Protein AF-A0A7J8QM15-F1 (afdb_monomer)

Sequence (167 aa):
MNDIPLTVVWFCMLCFYQIAVYGKGFNRAARDAWELFQSTGVEALVAYDCSGAVLLMGTVLGGLITGTCAGVWTWMTWCDRVIMVGSTAMLMGMVLVGLAMVVVESAVTSIYICYAEDPLLIQKWDPQFFNQMSEKLHQRLQHRSALAREILTQNQHDTRMQDIFHL

Foldseek 3Di:
DPCVVVLVVLLVVQLVVCCVPVVDDSVVSSVVSVVVSVVCVVVLVVVVV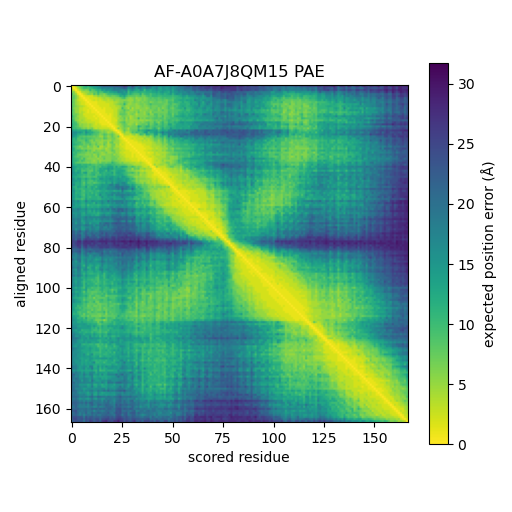VLVVVLVVQLVVLLVVLVVVLVVVDVVPDDPCSVVVNVVSSVVSNVVSVVVSVVVSVVVSVVVSCCVPCVPVVCVVDVVVSVVVVVVVVVVVVVVVVVVVVVVVVVVVVVVVVVVVVD

pLDDT: mean 72.06, std 7.38, range [43.03, 85.62]

Structure (mmCIF, N/CA/C/O backbone):
data_AF-A0A7J8QM15-F1
#
_entry.id   AF-A0A7J8QM15-F1
#
loop_
_atom_site.group_PDB
_atom_site.id
_atom_site.type_symbol
_atom_site.label_atom_id
_atom_site.label_alt_id
_atom_site.label_comp_id
_atom_site.label_asym_id
_atom_site.label_entity_id
_atom_site.label_seq_id
_atom_site.pdbx_PDB_ins_code
_atom_site.Cartn_x
_atom_site.Cartn_y
_atom_site.Cartn_z
_atom_site.occupancy
_atom_site.B_iso_or_equiv
_atom_site.auth_seq_id
_atom_site.auth_comp_id
_atom_site.auth_asym_id
_atom_site.auth_atom_id
_atom_site.pdbx_PDB_model_num
ATOM 1 N N . MET A 1 1 ? -2.733 -18.905 -1.911 1.00 43.03 1 MET A N 1
ATOM 2 C CA . MET A 1 1 ? -2.159 -19.917 -0.983 1.00 43.03 1 MET A CA 1
ATOM 3 C C . MET A 1 1 ? -0.782 -19.501 -0.440 1.00 43.03 1 MET A C 1
ATOM 5 O O . MET A 1 1 ? -0.219 -20.254 0.341 1.00 43.03 1 MET A O 1
ATOM 9 N N . ASN A 1 2 ? -0.278 -18.297 -0.771 1.00 48.19 2 ASN A N 1
ATOM 10 C CA . ASN A 1 2 ? 1.000 -17.750 -0.280 1.00 48.19 2 ASN A CA 1
ATOM 11 C C . ASN A 1 2 ? 0.828 -16.608 0.751 1.00 48.19 2 ASN A C 1
ATOM 13 O O . ASN A 1 2 ? 1.813 -16.004 1.155 1.00 48.19 2 ASN A O 1
ATOM 17 N N . ASP A 1 3 ? -0.394 -16.335 1.219 1.00 54.44 3 ASP A N 1
ATOM 18 C CA . ASP A 1 3 ? -0.719 -15.163 2.063 1.00 54.44 3 ASP A CA 1
ATOM 19 C C . ASP A 1 3 ? -0.653 -15.446 3.578 1.00 54.44 3 ASP A C 1
ATOM 21 O O . ASP A 1 3 ? -0.641 -14.544 4.419 1.00 54.44 3 ASP A O 1
ATOM 25 N N . ILE A 1 4 ? -0.575 -16.730 3.935 1.00 59.72 4 ILE A N 1
ATOM 26 C CA . ILE A 1 4 ? -0.475 -17.230 5.310 1.00 59.72 4 ILE A CA 1
ATOM 27 C C . ILE A 1 4 ? 0.812 -16.746 6.015 1.00 59.72 4 ILE A C 1
ATOM 29 O O . ILE A 1 4 ? 0.696 -16.288 7.152 1.00 59.72 4 ILE A O 1
ATOM 33 N N . PRO A 1 5 ? 2.020 -16.778 5.402 1.00 69.06 5 PRO A N 1
ATOM 34 C CA . PRO A 1 5 ? 3.242 -16.316 6.070 1.00 69.06 5 PRO A CA 1
ATOM 35 C C . PRO A 1 5 ? 3.253 -14.806 6.358 1.00 69.06 5 PRO A C 1
ATOM 37 O O . PRO A 1 5 ? 3.787 -14.385 7.379 1.00 69.06 5 PRO A O 1
ATOM 40 N N . LEU A 1 6 ? 2.653 -13.980 5.499 1.00 64.25 6 LEU A N 1
ATOM 41 C CA . LEU A 1 6 ? 2.646 -12.521 5.679 1.00 64.25 6 LEU A CA 1
ATOM 42 C C . LEU A 1 6 ? 1.717 -12.102 6.820 1.00 64.25 6 LEU A C 1
ATOM 44 O O . LEU A 1 6 ? 2.092 -11.305 7.678 1.00 64.25 6 LEU A O 1
ATOM 48 N N . THR A 1 7 ? 0.542 -12.727 6.872 1.00 67.06 7 THR A N 1
ATOM 49 C CA . THR A 1 7 ? -0.447 -12.558 7.940 1.00 67.06 7 THR A CA 1
ATOM 50 C C . THR A 1 7 ? 0.157 -12.818 9.325 1.00 67.06 7 THR A C 1
ATOM 52 O O . THR A 1 7 ? -0.002 -12.010 10.243 1.00 67.06 7 THR A O 1
ATOM 55 N N . VAL A 1 8 ? 0.892 -13.926 9.484 1.00 71.31 8 VAL A N 1
ATOM 56 C CA . VAL A 1 8 ? 1.485 -14.285 10.784 1.00 71.31 8 VAL A CA 1
ATOM 57 C C . VAL A 1 8 ? 2.626 -13.353 11.189 1.00 71.31 8 VAL A C 1
ATOM 59 O O . VAL A 1 8 ? 2.766 -13.046 12.371 1.00 71.31 8 VAL A O 1
ATOM 62 N N . VAL A 1 9 ? 3.417 -12.866 10.229 1.00 72.38 9 VAL A N 1
ATOM 63 C CA . VAL A 1 9 ? 4.506 -11.912 10.495 1.00 72.38 9 VAL A CA 1
ATOM 64 C C . VAL A 1 9 ? 3.945 -10.579 10.980 1.00 72.38 9 VAL A C 1
ATOM 66 O O . VAL A 1 9 ? 4.423 -10.043 11.980 1.00 72.38 9 VAL A O 1
ATOM 69 N N . TRP A 1 10 ? 2.892 -10.087 10.333 1.00 70.75 10 TRP A N 1
ATOM 70 C CA . TRP A 1 10 ? 2.186 -8.876 10.745 1.00 70.75 10 TRP A CA 1
ATOM 71 C C . TRP A 1 10 ? 1.611 -8.979 12.157 1.00 70.75 10 TRP A C 1
ATOM 73 O O . TRP A 1 10 ? 1.833 -8.098 12.989 1.00 70.75 10 TRP A O 1
ATOM 83 N N . PHE A 1 11 ? 0.922 -10.083 12.452 1.00 72.38 11 PHE A N 1
ATOM 84 C CA . PHE A 1 11 ? 0.387 -10.347 13.785 1.00 72.38 11 PHE A CA 1
ATOM 85 C C . PHE A 1 11 ? 1.492 -10.377 14.855 1.00 72.38 11 PHE A C 1
ATOM 87 O O . PHE A 1 11 ? 1.364 -9.746 15.906 1.00 72.38 11 PHE A O 1
ATOM 94 N N . CYS A 1 12 ? 2.607 -11.060 14.581 1.00 75.12 12 CYS A N 1
ATOM 95 C CA . CYS A 1 12 ? 3.755 -11.089 15.488 1.00 75.12 12 CYS A CA 1
ATOM 96 C C . CYS A 1 12 ? 4.346 -9.695 15.721 1.00 75.12 12 CYS A C 1
ATOM 98 O O . CYS A 1 12 ? 4.669 -9.355 16.860 1.00 75.12 12 CYS A O 1
ATOM 100 N N . MET A 1 13 ? 4.471 -8.884 14.668 1.00 74.12 13 MET A N 1
ATOM 101 C CA . MET A 1 13 ? 5.020 -7.534 14.778 1.00 74.12 13 MET A CA 1
ATOM 102 C C . MET A 1 13 ? 4.125 -6.628 15.638 1.00 74.12 13 MET A C 1
ATOM 104 O O . MET A 1 13 ? 4.629 -5.931 16.519 1.00 74.12 13 MET A O 1
ATOM 108 N N . LEU A 1 14 ? 2.804 -6.705 15.450 1.00 72.19 14 LEU A N 1
ATOM 109 C CA . LEU A 1 14 ? 1.814 -6.000 16.271 1.00 72.19 14 LEU A CA 1
ATOM 110 C C . LEU A 1 14 ? 1.877 -6.412 17.742 1.00 72.19 14 LEU A C 1
ATOM 112 O O . LEU A 1 14 ? 1.882 -5.563 18.632 1.00 72.19 14 LEU A O 1
ATOM 116 N N . CYS A 1 15 ? 1.976 -7.715 18.004 1.00 73.31 15 CYS A N 1
ATOM 117 C CA . CYS A 1 15 ? 2.099 -8.234 19.361 1.00 73.31 15 CYS A CA 1
ATOM 118 C C . CYS A 1 15 ? 3.376 -7.709 20.044 1.00 73.31 15 CYS A C 1
ATOM 120 O O . CYS A 1 15 ? 3.326 -7.242 21.183 1.00 73.31 15 CYS A O 1
ATOM 122 N N . PHE A 1 16 ? 4.512 -7.712 19.338 1.00 74.38 16 PHE A N 1
ATOM 123 C CA . PHE A 1 16 ? 5.784 -7.210 19.866 1.00 74.38 16 PHE A CA 1
ATOM 124 C C . PHE A 1 16 ? 5.746 -5.701 20.147 1.00 74.38 16 PHE A C 1
ATOM 126 O O . PHE A 1 16 ? 6.245 -5.252 21.179 1.00 74.38 16 PHE A O 1
ATOM 133 N N . TYR A 1 17 ? 5.105 -4.928 19.267 1.00 75.38 17 TYR A N 1
ATOM 134 C CA . TYR A 1 17 ? 4.881 -3.497 19.464 1.00 75.38 17 TYR A CA 1
ATOM 135 C C . TYR A 1 17 ? 4.028 -3.215 20.712 1.00 75.38 17 TYR A C 1
ATOM 137 O O . TYR A 1 17 ? 4.441 -2.438 21.573 1.00 75.38 17 TYR A O 1
ATOM 145 N N . GLN A 1 18 ? 2.900 -3.915 20.877 1.00 73.62 18 GLN A N 1
ATOM 146 C CA . GLN A 1 18 ? 2.037 -3.802 22.063 1.00 73.62 18 GLN A CA 1
ATOM 147 C C . GLN A 1 18 ? 2.778 -4.117 23.369 1.00 73.62 18 GLN A C 1
ATOM 149 O O . GLN A 1 18 ? 2.574 -3.447 24.385 1.00 73.62 18 GLN A O 1
ATOM 154 N N . ILE A 1 19 ? 3.662 -5.118 23.353 1.00 75.88 19 ILE A N 1
ATOM 155 C CA . ILE A 1 19 ? 4.496 -5.473 24.509 1.00 75.88 19 ILE A CA 1
ATOM 156 C C . ILE A 1 19 ? 5.499 -4.353 24.814 1.00 75.88 19 ILE A C 1
ATOM 158 O O . ILE A 1 19 ? 5.669 -3.997 25.980 1.00 75.88 19 ILE A O 1
ATOM 162 N N . ALA A 1 20 ? 6.131 -3.778 23.787 1.00 75.38 20 ALA A N 1
ATOM 163 C CA . ALA A 1 20 ? 7.123 -2.716 23.940 1.00 75.38 20 ALA A CA 1
ATOM 164 C C . ALA A 1 20 ? 6.522 -1.394 24.452 1.00 75.38 20 ALA A C 1
ATOM 166 O O . ALA A 1 20 ? 7.148 -0.724 25.271 1.00 75.38 20 ALA A O 1
ATOM 167 N N . VAL A 1 21 ? 5.322 -1.024 23.994 1.00 69.44 21 VAL A N 1
ATOM 168 C CA . VAL A 1 21 ? 4.674 0.250 24.354 1.00 69.44 21 VAL A CA 1
ATOM 169 C C . VAL A 1 21 ? 3.906 0.152 25.671 1.00 69.44 21 VAL A C 1
ATOM 171 O O . VAL A 1 21 ? 4.035 1.028 26.525 1.00 69.44 21 VAL A O 1
ATOM 174 N N . TYR A 1 22 ? 3.118 -0.910 25.865 1.00 71.25 22 TYR A N 1
ATOM 175 C CA . TYR A 1 22 ? 2.208 -1.005 27.012 1.00 71.25 22 TYR A CA 1
ATOM 176 C C . TYR A 1 22 ? 2.733 -1.869 28.160 1.00 71.25 22 TYR A C 1
ATOM 178 O O . TYR A 1 22 ? 2.113 -1.889 29.225 1.00 71.25 22 TYR A O 1
ATOM 186 N N . GLY A 1 23 ? 3.823 -2.624 27.971 1.00 70.81 23 GLY A N 1
ATOM 187 C CA . GLY A 1 23 ? 4.380 -3.505 29.007 1.00 70.81 23 GLY A CA 1
ATOM 188 C C . GLY A 1 23 ? 3.401 -4.576 29.513 1.00 70.81 23 GLY A C 1
ATOM 189 O O . GLY A 1 23 ? 3.578 -5.121 30.603 1.00 70.81 23 GLY A O 1
ATOM 190 N N . LYS A 1 24 ? 2.329 -4.861 28.759 1.00 71.06 24 LYS A N 1
ATOM 191 C CA . LYS A 1 24 ? 1.296 -5.842 29.121 1.00 71.06 24 LYS A CA 1
ATOM 192 C C . LYS A 1 24 ? 1.825 -7.267 28.932 1.00 71.06 24 LYS A C 1
ATOM 194 O O . LYS A 1 24 ? 2.646 -7.537 28.062 1.00 71.06 24 LYS A O 1
ATOM 199 N N . GLY A 1 25 ? 1.299 -8.211 29.716 1.00 73.38 25 GLY A N 1
ATOM 200 C CA . GLY A 1 25 ? 1.610 -9.633 29.542 1.00 73.38 25 GLY A CA 1
ATOM 201 C C . GLY A 1 25 ? 1.221 -10.143 28.146 1.00 73.38 25 GLY A C 1
ATOM 202 O O . GLY A 1 25 ? 0.154 -9.794 27.636 1.00 73.38 25 GLY A O 1
ATOM 203 N N . PHE A 1 26 ? 2.064 -11.008 27.567 1.00 71.00 26 PHE A N 1
ATOM 204 C CA . PHE A 1 26 ? 1.966 -11.529 26.191 1.00 71.00 26 PHE A CA 1
ATOM 205 C C . PHE A 1 26 ? 0.554 -11.978 25.799 1.00 71.00 26 PHE A C 1
ATOM 207 O O . PHE A 1 26 ? 0.074 -11.655 24.722 1.00 71.00 26 PHE A O 1
ATOM 214 N N . ASN A 1 27 ? -0.152 -12.667 26.698 1.00 77.00 27 ASN A N 1
ATOM 215 C CA . ASN A 1 27 ? -1.473 -13.217 26.400 1.00 77.00 27 ASN A CA 1
ATOM 216 C C . ASN A 1 27 ? -2.546 -12.135 26.168 1.00 77.00 27 ASN A C 1
ATOM 218 O O . ASN A 1 27 ? -3.485 -12.338 25.403 1.00 77.00 27 ASN A O 1
ATOM 222 N N . ARG A 1 28 ? -2.415 -10.973 26.822 1.00 75.62 28 ARG A N 1
ATOM 223 C CA . ARG A 1 28 ? -3.367 -9.864 26.673 1.00 75.62 28 ARG A CA 1
ATOM 224 C C . ARG A 1 28 ? -3.028 -9.000 25.460 1.00 75.62 28 ARG A C 1
ATOM 226 O O . ARG A 1 28 ? -3.928 -8.681 24.699 1.00 75.62 28 ARG A O 1
ATOM 233 N N . ALA A 1 29 ? -1.740 -8.742 25.232 1.00 74.69 29 ALA A N 1
ATOM 234 C CA . ALA A 1 29 ? -1.251 -8.090 24.016 1.00 74.69 29 ALA A CA 1
ATOM 235 C C . ALA A 1 29 ? -1.588 -8.899 22.750 1.00 74.69 29 ALA A C 1
ATOM 237 O O . ALA A 1 29 ? -2.039 -8.334 21.763 1.00 74.69 29 ALA A O 1
ATOM 238 N N . ALA A 1 30 ? -1.445 -10.228 22.793 1.00 72.62 30 ALA A N 1
ATOM 239 C CA . ALA A 1 30 ? -1.780 -11.105 21.673 1.00 72.62 30 ALA A CA 1
ATOM 240 C C . ALA A 1 30 ? -3.283 -11.112 21.362 1.00 72.62 30 ALA A C 1
ATOM 242 O O . ALA A 1 30 ? -3.658 -11.168 20.196 1.00 72.62 30 ALA A O 1
ATOM 243 N N . ARG A 1 31 ? -4.147 -11.041 22.385 1.00 79.44 31 ARG A N 1
ATOM 244 C CA . ARG A 1 31 ? -5.602 -10.960 22.195 1.00 79.44 31 ARG A CA 1
ATOM 245 C C . ARG A 1 31 ? -6.018 -9.611 21.605 1.00 79.44 31 ARG A C 1
ATOM 247 O O . ARG A 1 31 ? -6.761 -9.609 20.629 1.00 79.44 31 ARG A O 1
ATOM 254 N N . ASP A 1 32 ? -5.501 -8.510 22.148 1.00 77.56 32 ASP A N 1
ATOM 255 C CA . ASP A 1 32 ? -5.767 -7.158 21.636 1.00 77.56 32 ASP A CA 1
ATOM 256 C C . ASP A 1 32 ? -5.254 -7.033 20.179 1.00 77.56 32 ASP A C 1
ATOM 258 O O . ASP A 1 32 ? -5.978 -6.586 19.290 1.00 77.56 32 ASP A O 1
ATOM 262 N N . ALA A 1 33 ? -4.047 -7.540 19.892 1.00 73.25 33 ALA A N 1
ATOM 263 C CA . ALA A 1 33 ? -3.483 -7.583 18.540 1.00 73.25 33 ALA A CA 1
ATOM 264 C C . ALA A 1 33 ? -4.264 -8.504 17.587 1.00 73.25 33 ALA A C 1
ATOM 266 O O . ALA A 1 33 ? -4.299 -8.248 16.387 1.00 73.25 33 ALA A O 1
ATOM 267 N N . TRP A 1 34 ? -4.893 -9.571 18.091 1.00 75.94 34 TRP A N 1
ATOM 268 C CA . TRP A 1 34 ? -5.684 -10.496 17.274 1.00 75.94 34 TRP A CA 1
ATOM 269 C C . TRP A 1 34 ? -7.016 -9.880 16.845 1.00 75.94 34 TRP A C 1
ATOM 271 O O . TRP A 1 34 ? -7.396 -9.999 15.681 1.00 75.94 34 TRP A O 1
ATOM 281 N N . GLU A 1 35 ? -7.706 -9.184 17.752 1.00 78.69 35 GLU A N 1
ATOM 282 C CA . GLU A 1 35 ? -8.916 -8.423 17.408 1.00 78.69 35 GLU A CA 1
ATOM 283 C C . GLU A 1 35 ? -8.604 -7.321 16.389 1.00 78.69 35 GLU A C 1
ATOM 285 O O . GLU A 1 35 ? -9.328 -7.171 15.401 1.00 78.69 35 GLU A O 1
ATOM 290 N N . LEU A 1 36 ? -7.482 -6.618 16.569 1.00 72.56 36 LEU A N 1
ATOM 291 C CA . LEU A 1 36 ? -7.009 -5.600 15.630 1.00 72.56 36 LEU A CA 1
ATOM 292 C C . LEU A 1 36 ? -6.603 -6.194 14.273 1.00 72.56 36 LEU A C 1
ATOM 294 O O . LEU A 1 36 ? -6.853 -5.612 13.216 1.00 72.56 36 LEU A O 1
ATOM 298 N N . PHE A 1 37 ? -5.998 -7.382 14.289 1.00 72.88 37 PHE A N 1
ATOM 299 C CA . PHE A 1 37 ? -5.654 -8.112 13.079 1.00 72.88 37 PHE A CA 1
ATOM 300 C C . PHE A 1 37 ? -6.906 -8.576 12.327 1.00 72.88 37 PHE A C 1
ATOM 302 O O . PHE A 1 37 ? -6.938 -8.485 11.105 1.00 72.88 37 PHE A O 1
ATOM 309 N N . GLN A 1 38 ? -7.964 -9.030 13.007 1.00 72.88 38 GLN A N 1
ATOM 310 C CA . GLN A 1 38 ? -9.201 -9.415 12.317 1.00 72.88 38 GLN A CA 1
ATOM 311 C C . GLN A 1 38 ? -9.898 -8.230 11.646 1.00 72.88 38 GLN A C 1
ATOM 313 O O . GLN A 1 38 ? -10.453 -8.398 10.558 1.00 72.88 38 GLN A O 1
ATOM 318 N N . SER A 1 39 ? -9.873 -7.047 12.263 1.00 66.31 39 SER A N 1
ATOM 319 C CA . SER A 1 39 ? -10.461 -5.846 11.665 1.00 66.31 39 SER A CA 1
ATOM 320 C C . SER A 1 39 ? -9.616 -5.301 10.507 1.00 66.31 39 SER A C 1
ATOM 322 O O . SER A 1 39 ? -10.172 -4.917 9.481 1.00 66.31 39 SER A O 1
ATOM 324 N N . THR A 1 40 ? -8.286 -5.346 10.628 1.00 67.12 40 THR A N 1
ATOM 325 C CA . THR A 1 40 ? -7.345 -4.754 9.655 1.00 67.12 40 THR A CA 1
ATOM 326 C C . THR A 1 40 ? -6.925 -5.724 8.547 1.00 67.12 40 THR A C 1
ATOM 328 O O . THR A 1 40 ? -6.649 -5.316 7.422 1.00 67.12 40 THR A O 1
ATOM 331 N N . GLY A 1 41 ? -6.892 -7.028 8.821 1.00 66.00 41 GLY A N 1
ATOM 332 C CA . GLY A 1 41 ? -6.318 -8.049 7.941 1.00 66.00 41 GLY A CA 1
ATOM 333 C C . GLY A 1 41 ? -7.021 -8.162 6.590 1.00 66.00 41 GLY A C 1
ATOM 334 O O . GLY A 1 41 ? -6.372 -8.413 5.580 1.00 66.00 41 GLY A O 1
ATOM 335 N N . VAL A 1 42 ? -8.331 -7.901 6.539 1.00 63.81 42 VAL A N 1
ATOM 336 C CA . VAL A 1 42 ? -9.085 -7.862 5.273 1.00 63.81 42 VAL A CA 1
ATOM 337 C C . VAL A 1 42 ? -8.701 -6.639 4.435 1.00 63.81 42 VAL A C 1
ATOM 339 O O . VAL A 1 42 ? -8.606 -6.741 3.215 1.00 63.81 42 VAL A O 1
ATOM 342 N N . GLU A 1 43 ? -8.452 -5.492 5.065 1.00 63.28 43 GLU A N 1
ATOM 343 C CA . GLU A 1 43 ? -8.008 -4.286 4.360 1.00 63.28 43 GLU A CA 1
ATOM 344 C C . GLU A 1 43 ? -6.551 -4.395 3.911 1.00 63.28 43 GLU A C 1
ATOM 346 O O . GLU A 1 43 ? -6.243 -4.009 2.786 1.00 63.28 43 GLU A O 1
ATOM 351 N N . ALA A 1 44 ? -5.682 -4.999 4.726 1.00 65.88 44 ALA A N 1
ATOM 352 C CA . ALA A 1 44 ? -4.302 -5.303 4.354 1.00 65.88 44 ALA A CA 1
ATOM 353 C C . ALA A 1 44 ? -4.233 -6.269 3.158 1.00 65.88 44 ALA A C 1
ATOM 355 O O . ALA A 1 44 ? -3.456 -6.047 2.233 1.00 65.88 44 ALA A O 1
ATOM 356 N N . LEU A 1 45 ? -5.094 -7.292 3.122 1.00 65.69 45 LEU A N 1
ATOM 357 C CA . LEU A 1 45 ? -5.173 -8.233 2.001 1.00 65.69 45 LEU A CA 1
ATOM 358 C C . LEU A 1 45 ? -5.608 -7.537 0.699 1.00 65.69 45 LEU A C 1
ATOM 360 O O . LEU A 1 45 ? -5.025 -7.768 -0.358 1.00 65.69 45 LEU A O 1
ATOM 364 N N . VAL A 1 46 ? -6.602 -6.646 0.778 1.00 66.56 46 VAL A N 1
ATOM 365 C CA . VAL A 1 46 ? -7.047 -5.837 -0.370 1.00 66.56 46 VAL A CA 1
ATOM 366 C C . VAL A 1 46 ? -5.960 -4.856 -0.807 1.00 66.56 46 VAL A C 1
ATOM 368 O O . VAL A 1 46 ? -5.747 -4.668 -2.004 1.00 66.56 46 VAL A O 1
ATOM 371 N N . ALA A 1 47 ? -5.249 -4.240 0.139 1.00 69.25 47 ALA A N 1
ATOM 372 C CA . ALA A 1 47 ? -4.127 -3.360 -0.162 1.00 69.25 47 ALA A CA 1
ATOM 373 C C . ALA A 1 47 ? -2.980 -4.118 -0.844 1.00 69.25 47 ALA A C 1
ATOM 375 O O . ALA A 1 47 ? -2.355 -3.565 -1.747 1.00 69.25 47 ALA A O 1
ATOM 376 N N . TYR A 1 48 ? -2.738 -5.376 -0.471 1.00 67.50 48 TYR A N 1
ATOM 377 C CA . TYR A 1 48 ? -1.733 -6.231 -1.098 1.00 67.50 48 TYR A CA 1
ATOM 378 C C . TYR A 1 48 ? -2.104 -6.592 -2.547 1.00 67.50 48 TYR A C 1
ATOM 380 O O . TYR A 1 48 ? -1.283 -6.421 -3.450 1.00 67.50 48 TYR A O 1
ATOM 388 N N . ASP A 1 49 ? -3.358 -6.985 -2.797 1.00 75.12 49 ASP A N 1
ATOM 389 C CA . ASP A 1 49 ? -3.864 -7.272 -4.151 1.00 75.12 49 ASP A CA 1
ATOM 390 C C . ASP A 1 49 ? -3.808 -6.024 -5.058 1.00 75.12 49 ASP A C 1
ATOM 392 O O . ASP A 1 49 ? -3.276 -6.056 -6.174 1.00 75.12 49 ASP A O 1
ATOM 396 N N . CYS A 1 50 ? -4.231 -4.869 -4.529 1.00 69.94 50 CYS A N 1
ATOM 397 C CA . CYS A 1 50 ? -4.091 -3.578 -5.208 1.00 69.94 50 CYS A CA 1
ATOM 398 C C . CYS A 1 50 ? -2.625 -3.193 -5.439 1.00 69.94 50 CYS A C 1
ATOM 400 O O . CYS A 1 50 ? -2.301 -2.661 -6.499 1.00 69.94 50 CYS A O 1
ATOM 402 N N . SER A 1 51 ? -1.735 -3.450 -4.478 1.00 73.50 51 SER A N 1
ATOM 403 C CA . SER A 1 51 ? -0.308 -3.148 -4.612 1.00 73.50 51 SER A CA 1
ATOM 404 C C . SER A 1 51 ? 0.315 -3.968 -5.733 1.00 73.50 51 SER A C 1
ATOM 406 O O . SER A 1 51 ? 1.048 -3.408 -6.543 1.00 73.50 51 SER A O 1
ATOM 408 N N . GLY A 1 52 ? -0.041 -5.249 -5.865 1.00 69.38 52 GLY A N 1
ATOM 409 C CA . GLY A 1 52 ? 0.366 -6.075 -7.003 1.00 69.38 52 G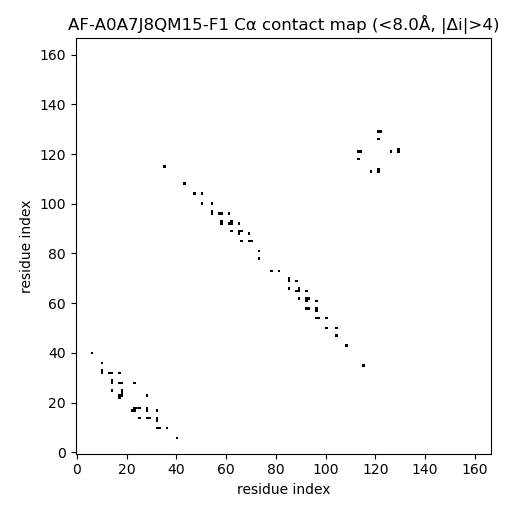LY A CA 1
ATOM 410 C C . GLY A 1 52 ? -0.075 -5.481 -8.346 1.00 69.38 52 GLY A C 1
ATOM 411 O O . GLY A 1 52 ? 0.739 -5.345 -9.261 1.00 69.38 52 GLY A O 1
ATOM 412 N N . ALA A 1 53 ? -1.333 -5.044 -8.456 1.00 76.88 53 ALA A N 1
ATOM 413 C CA . ALA A 1 53 ? -1.854 -4.416 -9.673 1.00 76.88 53 ALA A CA 1
ATOM 414 C C . ALA A 1 53 ? -1.195 -3.055 -9.983 1.00 76.88 53 ALA A C 1
ATOM 416 O O . ALA A 1 53 ? -0.855 -2.779 -11.137 1.00 76.88 53 ALA A O 1
ATOM 417 N N . VAL A 1 54 ? -0.973 -2.216 -8.966 1.00 76.31 54 VAL A N 1
ATOM 418 C CA . VAL A 1 54 ? -0.270 -0.927 -9.096 1.00 76.31 54 VAL A CA 1
ATOM 419 C C . VAL A 1 54 ? 1.183 -1.142 -9.499 1.00 76.31 54 VAL A C 1
ATOM 421 O O . VAL A 1 54 ? 1.689 -0.404 -10.341 1.00 76.31 54 VAL A O 1
ATOM 424 N N . LEU A 1 55 ? 1.840 -2.169 -8.962 1.00 72.25 55 LEU A N 1
ATOM 425 C CA . LEU A 1 55 ? 3.209 -2.526 -9.315 1.00 72.25 55 LEU A CA 1
ATOM 426 C C . LEU A 1 55 ? 3.277 -2.975 -10.772 1.00 72.25 55 LEU A C 1
ATOM 428 O O . LEU A 1 55 ? 4.104 -2.460 -11.511 1.00 72.25 55 LEU A O 1
ATOM 432 N N . LEU A 1 56 ? 2.352 -3.823 -11.232 1.00 73.50 56 LEU A N 1
ATOM 433 C CA . LEU A 1 56 ? 2.270 -4.199 -12.646 1.00 73.50 56 LEU A CA 1
ATOM 434 C C . LEU A 1 56 ? 2.048 -2.980 -13.550 1.00 73.50 56 LEU A C 1
ATOM 436 O O . LEU A 1 56 ? 2.767 -2.818 -14.535 1.00 73.50 56 LEU A O 1
ATOM 440 N N . MET A 1 57 ? 1.119 -2.087 -13.203 1.00 78.50 57 MET A N 1
ATOM 441 C CA . MET A 1 57 ? 0.875 -0.863 -13.977 1.00 78.50 57 MET A CA 1
ATOM 442 C C . MET A 1 57 ? 2.085 0.084 -13.962 1.00 78.50 57 MET A C 1
ATOM 444 O O . MET A 1 57 ? 2.456 0.624 -15.003 1.00 78.50 57 MET A O 1
ATOM 448 N N . GLY A 1 58 ? 2.743 0.248 -12.813 1.00 77.12 58 GLY A N 1
ATOM 449 C CA . GLY A 1 58 ? 3.935 1.078 -12.643 1.00 77.12 58 GLY A CA 1
ATOM 450 C C . GLY A 1 58 ? 5.163 0.508 -13.349 1.00 77.12 58 GLY A C 1
ATOM 451 O O . GLY A 1 58 ? 5.917 1.255 -13.966 1.00 77.12 58 GLY A O 1
ATOM 452 N N . THR A 1 59 ? 5.346 -0.811 -13.337 1.00 74.62 59 THR A N 1
ATOM 453 C CA . THR A 1 59 ? 6.414 -1.496 -14.071 1.00 74.62 59 THR A CA 1
ATOM 454 C C . THR A 1 59 ? 6.164 -1.456 -15.574 1.00 74.62 59 THR A C 1
ATOM 456 O O . THR A 1 59 ? 7.110 -1.241 -16.326 1.00 74.62 59 THR A O 1
ATOM 459 N N . VAL A 1 60 ? 4.917 -1.600 -16.034 1.00 78.25 60 VAL A N 1
ATOM 460 C CA . VAL A 1 60 ? 4.574 -1.480 -17.460 1.00 78.25 60 VAL A CA 1
ATOM 461 C C . VAL A 1 60 ? 4.776 -0.047 -17.946 1.00 78.25 60 VAL A C 1
ATOM 463 O O . VAL A 1 60 ? 5.443 0.151 -18.956 1.00 78.25 60 VAL A O 1
ATOM 466 N N . LEU A 1 61 ? 4.272 0.959 -17.227 1.00 76.94 61 LEU A N 1
ATOM 467 C CA . LEU A 1 61 ? 4.451 2.366 -17.604 1.00 76.94 61 LEU A CA 1
ATOM 468 C C . LEU A 1 61 ? 5.910 2.811 -17.475 1.00 76.94 61 LEU A C 1
ATOM 470 O O . LEU A 1 61 ? 6.442 3.419 -18.399 1.00 76.94 61 LEU A O 1
ATOM 474 N N . GLY A 1 62 ? 6.581 2.468 -16.375 1.00 76.31 62 GLY A N 1
ATOM 475 C CA . GLY A 1 62 ? 8.003 2.744 -16.174 1.00 76.31 62 GLY A CA 1
ATOM 476 C C . GLY A 1 62 ? 8.862 2.056 -17.232 1.00 76.31 62 GLY A C 1
ATOM 477 O O . GLY A 1 62 ? 9.694 2.697 -17.863 1.00 76.31 62 GLY A O 1
ATOM 478 N N . GLY A 1 63 ? 8.593 0.781 -17.516 1.00 68.94 63 GLY A N 1
ATOM 479 C CA . GLY A 1 63 ? 9.247 0.025 -18.580 1.00 68.94 63 GLY A CA 1
ATOM 480 C C . GLY A 1 63 ? 8.982 0.599 -19.972 1.00 68.94 63 GLY A C 1
ATOM 481 O O . GLY A 1 63 ? 9.910 0.680 -20.772 1.00 68.94 63 GLY A O 1
ATOM 482 N N . LEU A 1 64 ? 7.762 1.063 -20.259 1.00 73.62 64 LEU A N 1
ATOM 483 C CA . LEU A 1 64 ? 7.424 1.721 -21.524 1.00 73.62 64 LEU A CA 1
ATOM 484 C C . LEU A 1 64 ? 8.129 3.069 -21.668 1.00 73.62 64 LEU A C 1
ATOM 486 O O . LEU A 1 64 ? 8.681 3.328 -22.732 1.00 73.62 64 LEU A O 1
ATOM 490 N N . ILE A 1 65 ? 8.154 3.907 -20.628 1.00 78.50 65 ILE A N 1
ATOM 491 C CA . ILE A 1 65 ? 8.793 5.233 -20.656 1.00 78.50 65 ILE A CA 1
ATOM 492 C C . ILE A 1 65 ? 10.315 5.088 -20.751 1.00 78.50 65 ILE A C 1
ATOM 494 O O . ILE A 1 65 ? 10.949 5.691 -21.616 1.00 78.50 65 ILE A O 1
ATOM 498 N N . THR A 1 66 ? 10.921 4.252 -19.907 1.00 71.81 66 THR A N 1
ATOM 499 C CA . THR A 1 66 ? 12.366 3.998 -19.958 1.00 71.81 66 THR A CA 1
ATOM 500 C C . THR A 1 66 ? 12.749 3.268 -21.247 1.00 71.81 66 THR A C 1
ATOM 502 O O . THR A 1 66 ? 13.771 3.596 -21.845 1.00 71.81 66 THR A O 1
ATOM 505 N N . GLY A 1 67 ? 11.915 2.343 -21.728 1.00 65.44 67 GLY A N 1
ATOM 506 C CA . GLY A 1 67 ? 12.109 1.618 -22.984 1.00 65.44 67 GLY A CA 1
ATOM 507 C C . GLY A 1 67 ? 11.976 2.500 -24.227 1.00 65.44 67 GLY A C 1
ATOM 508 O O . GLY A 1 67 ? 12.786 2.373 -25.141 1.00 65.44 67 GLY A O 1
ATOM 509 N N . THR A 1 68 ? 11.024 3.440 -24.258 1.00 72.94 68 THR A N 1
ATOM 510 C CA . THR A 1 68 ? 10.893 4.414 -25.359 1.00 72.94 68 THR A CA 1
ATOM 511 C C . THR A 1 68 ? 12.016 5.442 -25.333 1.00 72.94 68 THR A C 1
ATOM 513 O O . THR A 1 68 ? 12.614 5.686 -26.378 1.00 72.94 68 THR A O 1
ATOM 516 N N . CYS A 1 69 ? 12.390 5.978 -24.166 1.00 67.44 69 CYS A N 1
ATOM 517 C CA . CYS A 1 69 ? 13.549 6.869 -24.050 1.00 67.44 69 CYS A CA 1
ATOM 518 C C . CYS A 1 69 ? 14.855 6.171 -24.457 1.00 67.44 69 CYS A C 1
ATOM 520 O O . CYS A 1 69 ? 15.623 6.729 -25.238 1.00 67.44 69 CYS A O 1
ATOM 522 N N . ALA A 1 70 ? 15.096 4.939 -23.995 1.00 65.31 70 ALA A N 1
ATOM 523 C CA . ALA A 1 70 ? 16.268 4.162 -24.389 1.00 65.31 70 ALA A CA 1
ATOM 524 C C . ALA A 1 70 ? 16.229 3.794 -25.876 1.00 65.31 70 ALA A C 1
ATOM 526 O O . ALA A 1 70 ? 17.251 3.918 -26.540 1.00 65.31 70 ALA A O 1
ATOM 527 N N . GLY A 1 71 ? 15.074 3.404 -26.422 1.00 62.41 71 GLY A N 1
ATOM 528 C CA . GLY A 1 71 ? 14.879 3.098 -27.844 1.00 62.41 71 GLY A CA 1
ATOM 529 C C . GLY A 1 71 ? 15.151 4.292 -28.763 1.00 62.41 71 GLY A C 1
ATOM 530 O O . GLY A 1 71 ? 15.874 4.168 -29.748 1.00 62.41 71 GLY A O 1
ATOM 531 N N . VAL A 1 72 ? 14.643 5.475 -28.408 1.00 68.62 72 VAL A N 1
ATOM 532 C CA . VAL A 1 72 ? 14.886 6.719 -29.159 1.00 68.62 72 VAL A CA 1
ATOM 533 C C . VAL A 1 72 ? 16.351 7.152 -29.049 1.00 68.62 72 VAL A C 1
ATOM 535 O O . VAL A 1 72 ? 16.963 7.519 -30.051 1.00 68.62 72 VAL A O 1
ATOM 538 N N . TRP A 1 73 ? 16.949 7.057 -27.858 1.00 58.62 73 TRP A N 1
ATOM 539 C CA . TRP A 1 73 ? 18.356 7.414 -27.645 1.00 58.62 73 TRP A CA 1
ATOM 540 C C . TRP A 1 73 ? 19.315 6.473 -28.385 1.00 58.62 73 TRP A C 1
ATOM 542 O O . TRP A 1 73 ? 20.321 6.900 -28.952 1.00 58.62 73 TRP A O 1
ATOM 552 N N . THR A 1 74 ? 18.992 5.181 -28.411 1.00 55.12 74 THR A N 1
ATOM 553 C CA . THR A 1 74 ? 19.801 4.145 -29.061 1.00 55.12 74 THR A CA 1
ATOM 554 C C . THR A 1 74 ? 19.701 4.160 -30.580 1.00 55.12 74 THR A C 1
ATOM 556 O O . THR A 1 74 ? 20.718 3.944 -31.241 1.00 55.12 74 THR A O 1
ATOM 559 N N . TRP A 1 75 ? 18.538 4.505 -31.141 1.00 59.12 75 TRP A N 1
ATOM 560 C CA . TRP A 1 75 ? 18.387 4.751 -32.580 1.00 59.12 75 TRP A CA 1
ATOM 561 C C . TRP A 1 75 ? 19.371 5.825 -33.084 1.00 59.12 75 TRP A C 1
ATOM 563 O O . TRP A 1 75 ? 19.863 5.749 -34.207 1.00 59.12 75 TRP A O 1
ATOM 573 N N . MET A 1 76 ? 19.715 6.796 -32.233 1.00 56.56 76 MET A N 1
ATOM 574 C CA . MET A 1 76 ? 20.614 7.910 -32.554 1.00 56.56 76 MET A CA 1
ATOM 575 C C . MET A 1 76 ? 22.119 7.572 -32.405 1.00 56.56 76 MET A C 1
ATOM 577 O O . MET A 1 76 ? 22.952 8.340 -32.876 1.00 56.56 76 MET A O 1
ATOM 581 N N . THR A 1 77 ? 22.493 6.474 -31.723 1.00 60.31 77 THR A N 1
ATOM 582 C CA . THR A 1 77 ? 23.830 6.307 -31.088 1.00 60.31 77 THR A CA 1
ATOM 583 C C . THR A 1 77 ? 24.576 4.986 -31.393 1.00 60.31 77 THR A C 1
ATOM 585 O O . THR A 1 77 ? 25.549 4.695 -30.720 1.00 60.31 77 THR A O 1
ATOM 588 N N . TRP A 1 78 ? 24.268 4.236 -32.459 1.00 54.31 78 TRP A N 1
ATOM 589 C CA . TRP A 1 78 ? 25.041 3.058 -32.952 1.00 54.31 78 TRP A CA 1
ATOM 590 C C . TRP A 1 78 ? 24.585 1.664 -32.446 1.00 54.31 78 TRP A C 1
ATOM 592 O O . TRP A 1 78 ? 24.503 1.382 -31.252 1.00 54.31 78 TRP A O 1
ATOM 602 N N . CYS A 1 79 ? 24.343 0.756 -33.406 1.00 54.31 79 CYS A N 1
ATOM 603 C CA . CYS A 1 79 ? 23.662 -0.548 -33.280 1.00 54.31 79 CYS A CA 1
ATOM 604 C C . CYS A 1 79 ? 24.366 -1.657 -32.467 1.00 54.31 79 CYS A C 1
ATOM 606 O O . CYS A 1 79 ? 23.788 -2.727 -32.317 1.00 54.31 79 CYS A O 1
ATOM 608 N N . ASP A 1 80 ? 25.576 -1.461 -31.939 1.00 55.62 80 ASP A N 1
ATOM 609 C CA . ASP A 1 80 ? 26.370 -2.583 -31.397 1.00 55.62 80 ASP A CA 1
ATOM 610 C C . ASP A 1 80 ? 26.279 -2.739 -29.861 1.00 55.62 80 ASP A C 1
ATOM 612 O O . ASP A 1 80 ? 26.462 -3.824 -29.318 1.00 55.62 80 ASP A O 1
ATOM 616 N N . ARG A 1 81 ? 25.911 -1.677 -29.123 1.00 55.38 81 ARG A N 1
ATOM 617 C CA . ARG A 1 81 ? 25.892 -1.674 -27.636 1.00 55.38 81 ARG A CA 1
ATOM 618 C C . ARG A 1 81 ? 24.495 -1.548 -27.013 1.00 55.38 81 ARG A C 1
ATOM 620 O O . ARG A 1 81 ? 24.343 -1.348 -25.807 1.00 55.38 81 ARG A O 1
ATOM 627 N N . VAL A 1 82 ? 23.474 -1.699 -27.850 1.00 58.34 82 VAL A N 1
ATOM 628 C CA . VAL A 1 82 ? 22.049 -1.474 -27.552 1.00 58.34 82 VAL A CA 1
ATOM 629 C C . VAL A 1 82 ? 21.513 -2.417 -26.485 1.00 58.34 82 VAL A C 1
ATOM 631 O O . VAL A 1 82 ? 20.806 -2.003 -25.570 1.00 58.34 82 VAL A O 1
ATOM 634 N N . ILE A 1 83 ? 21.899 -3.689 -26.574 1.00 62.47 83 ILE A N 1
ATOM 635 C CA . ILE A 1 83 ? 21.387 -4.748 -25.702 1.00 62.47 83 ILE A CA 1
ATOM 636 C C . ILE A 1 83 ? 21.910 -4.564 -24.267 1.00 62.47 83 ILE A C 1
ATOM 638 O O . ILE A 1 83 ? 21.176 -4.774 -23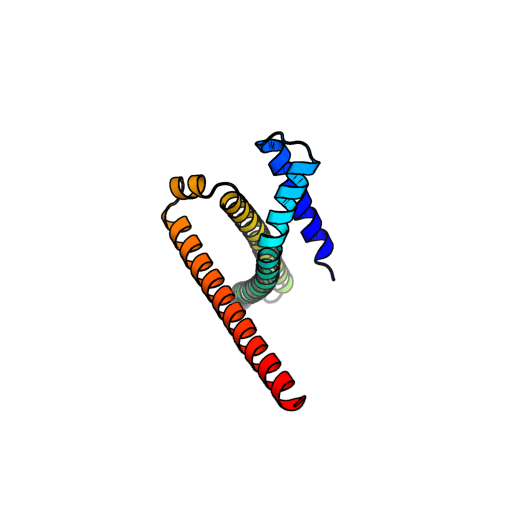.303 1.00 62.47 83 ILE A O 1
ATOM 642 N N . MET A 1 84 ? 23.153 -4.099 -24.104 1.00 63.94 84 MET A N 1
ATOM 643 C CA . MET A 1 84 ? 23.786 -3.928 -22.790 1.00 63.94 84 MET A CA 1
ATOM 644 C C . MET A 1 84 ? 23.283 -2.679 -22.044 1.00 63.94 84 MET A C 1
ATOM 646 O O . MET A 1 84 ? 23.055 -2.720 -20.836 1.00 63.94 84 MET A O 1
ATOM 650 N N . VAL A 1 85 ? 23.056 -1.570 -22.756 1.00 65.31 85 VAL A N 1
ATOM 651 C CA . VAL A 1 85 ? 22.517 -0.335 -22.151 1.00 65.31 85 VAL A CA 1
ATOM 652 C C . VAL A 1 85 ? 21.004 -0.443 -21.923 1.00 65.31 85 VAL A C 1
ATOM 654 O O . VAL A 1 85 ? 20.505 -0.012 -20.886 1.00 65.31 85 VAL A O 1
ATOM 657 N N . GLY A 1 86 ? 20.271 -1.082 -22.840 1.00 68.00 86 GLY A N 1
ATOM 658 C CA . GLY A 1 86 ? 18.835 -1.320 -22.681 1.00 68.00 86 GLY A CA 1
ATOM 659 C C . GLY A 1 86 ? 18.520 -2.260 -21.516 1.00 68.00 86 GLY A C 1
ATOM 660 O O . GLY A 1 86 ? 17.661 -1.947 -20.693 1.00 68.00 86 GLY A O 1
ATOM 661 N N . SER A 1 87 ? 19.255 -3.371 -21.387 1.00 67.38 87 SER A N 1
ATOM 662 C CA . SER A 1 87 ? 19.066 -4.309 -20.270 1.00 67.38 87 SER A CA 1
ATOM 663 C C . SER A 1 87 ? 19.375 -3.679 -18.911 1.00 67.38 87 SER A C 1
ATOM 665 O O . SER A 1 87 ? 18.587 -3.848 -17.987 1.00 67.38 87 SER A O 1
ATOM 667 N N . THR A 1 88 ? 20.456 -2.904 -18.777 1.00 70.50 88 THR A N 1
ATOM 668 C CA . THR A 1 88 ? 20.809 -2.243 -17.504 1.00 70.50 88 THR A CA 1
ATOM 669 C C . THR A 1 88 ? 19.800 -1.168 -17.094 1.00 70.50 88 THR A C 1
ATOM 671 O O . THR A 1 88 ? 19.437 -1.097 -15.919 1.00 70.50 88 THR A O 1
ATOM 674 N N . ALA A 1 89 ? 19.278 -0.388 -18.045 1.00 68.88 89 ALA A N 1
ATOM 675 C CA . ALA A 1 89 ? 18.224 0.594 -17.782 1.00 68.88 89 ALA A CA 1
ATOM 676 C C . ALA A 1 89 ? 16.890 -0.068 -17.389 1.00 68.88 89 ALA A C 1
ATOM 678 O O . ALA A 1 89 ? 16.231 0.377 -16.449 1.00 68.88 89 ALA A O 1
ATOM 679 N N . MET A 1 90 ? 16.516 -1.163 -18.057 1.00 68.12 90 MET A N 1
ATOM 680 C CA . MET A 1 90 ? 15.303 -1.922 -17.736 1.00 68.12 90 MET A CA 1
ATOM 681 C C . MET A 1 90 ? 15.408 -2.605 -16.363 1.00 68.12 90 MET A C 1
ATOM 683 O O . MET A 1 90 ? 14.445 -2.600 -15.593 1.00 68.12 90 MET A O 1
ATOM 687 N N . LEU A 1 91 ? 16.590 -3.132 -16.022 1.00 70.94 91 LEU A N 1
ATOM 688 C CA . LEU A 1 91 ? 16.860 -3.742 -14.719 1.00 70.94 91 LEU A CA 1
ATOM 689 C C . LEU A 1 91 ? 16.798 -2.700 -13.592 1.00 70.94 91 LEU A C 1
ATOM 691 O O . LEU A 1 91 ? 16.152 -2.941 -12.576 1.00 70.94 91 LEU A O 1
ATOM 695 N N . MET A 1 92 ? 17.396 -1.519 -13.791 1.00 74.25 92 MET A N 1
ATOM 696 C CA . MET A 1 92 ? 17.317 -0.421 -12.819 1.00 74.25 92 MET A CA 1
ATOM 697 C C . MET A 1 92 ? 15.892 0.108 -12.643 1.00 74.25 92 MET A C 1
ATOM 699 O O . MET A 1 92 ? 15.476 0.363 -11.514 1.00 74.25 92 MET A O 1
ATOM 703 N N . GLY A 1 93 ? 15.118 0.211 -13.728 1.00 70.56 93 GLY A N 1
ATOM 704 C CA . GLY A 1 93 ? 13.704 0.586 -13.665 1.00 70.56 93 GLY A CA 1
ATOM 705 C C . GLY A 1 93 ? 12.867 -0.408 -12.855 1.00 70.56 93 GLY A C 1
ATOM 706 O O . GLY A 1 93 ? 12.108 0.003 -11.978 1.00 70.56 93 GLY A O 1
ATOM 707 N N . MET A 1 94 ? 13.048 -1.716 -13.077 1.00 68.81 94 MET A N 1
ATOM 708 C CA . MET A 1 94 ? 12.354 -2.749 -12.296 1.00 68.81 94 MET A CA 1
ATOM 709 C C . MET A 1 94 ? 12.723 -2.705 -10.809 1.00 68.81 94 MET A C 1
ATOM 711 O O . MET A 1 94 ? 11.836 -2.785 -9.959 1.00 68.81 94 MET A O 1
ATOM 715 N N . VAL A 1 95 ? 14.008 -2.535 -10.484 1.00 76.94 95 VAL A N 1
ATOM 716 C CA . VAL A 1 95 ? 14.470 -2.469 -9.089 1.00 76.94 95 VAL A CA 1
ATOM 717 C C . VAL A 1 95 ? 13.913 -1.235 -8.375 1.00 76.94 95 VAL A C 1
ATOM 719 O O . VAL A 1 95 ? 13.424 -1.357 -7.254 1.00 76.94 95 VAL A O 1
ATOM 722 N N . LEU A 1 96 ? 13.927 -0.062 -9.015 1.00 77.12 96 LEU A N 1
ATOM 723 C CA . LEU A 1 96 ? 13.406 1.172 -8.416 1.00 77.12 96 LEU A CA 1
ATOM 724 C C . LEU A 1 96 ? 11.903 1.091 -8.125 1.00 77.12 96 LEU A C 1
ATOM 726 O O . LEU A 1 96 ? 11.473 1.477 -7.038 1.00 77.12 96 LEU A O 1
ATOM 730 N N . VAL A 1 97 ? 11.112 0.556 -9.061 1.00 74.69 97 VAL A N 1
ATOM 731 C CA . VAL A 1 97 ? 9.662 0.385 -8.867 1.00 74.69 97 VAL A CA 1
ATOM 732 C C . VAL A 1 97 ? 9.377 -0.635 -7.762 1.00 74.69 97 VAL A C 1
ATOM 734 O O . VAL A 1 97 ? 8.524 -0.388 -6.910 1.00 74.69 97 VAL A O 1
ATOM 737 N N . GLY A 1 98 ? 10.125 -1.742 -7.726 1.00 71.25 98 GLY A N 1
ATOM 738 C CA . GLY A 1 98 ? 10.003 -2.742 -6.666 1.00 71.25 98 GLY A CA 1
ATOM 739 C C . GLY A 1 98 ? 10.300 -2.168 -5.278 1.00 71.25 98 GLY A C 1
ATOM 740 O O . GLY A 1 98 ? 9.511 -2.351 -4.353 1.00 71.25 98 GLY A O 1
ATOM 741 N N . LEU A 1 99 ? 11.396 -1.415 -5.137 1.00 78.19 99 LEU A N 1
ATOM 742 C CA . LEU A 1 99 ? 11.768 -0.787 -3.866 1.00 78.19 99 LEU A CA 1
ATOM 743 C C . LEU A 1 99 ? 10.743 0.256 -3.411 1.00 78.19 99 LEU A C 1
ATOM 745 O O . LEU A 1 99 ? 10.373 0.272 -2.238 1.00 78.19 99 LEU A O 1
ATOM 749 N N . ALA A 1 100 ? 10.253 1.098 -4.324 1.00 76.50 100 ALA A N 1
ATOM 750 C CA . ALA A 1 100 ? 9.245 2.103 -3.997 1.00 76.50 100 ALA A CA 1
ATOM 751 C C . ALA A 1 100 ? 7.966 1.461 -3.439 1.00 76.50 100 ALA A C 1
ATOM 753 O O . ALA A 1 100 ? 7.429 1.930 -2.439 1.00 76.50 100 ALA A O 1
ATOM 754 N N . MET A 1 101 ? 7.514 0.356 -4.035 1.00 72.75 101 MET A N 1
ATOM 755 C CA . MET A 1 101 ? 6.298 -0.329 -3.598 1.00 72.75 101 MET A CA 1
ATOM 756 C C . MET A 1 101 ? 6.439 -0.977 -2.223 1.00 72.75 101 MET A C 1
ATOM 758 O O . MET A 1 101 ? 5.551 -0.805 -1.393 1.00 72.75 101 MET A O 1
ATOM 762 N N . VAL A 1 102 ? 7.563 -1.645 -1.945 1.00 76.44 102 VAL A N 1
ATOM 763 C CA . VAL A 1 102 ? 7.819 -2.237 -0.618 1.00 76.44 102 VAL A CA 1
ATOM 764 C C . VAL A 1 102 ? 7.830 -1.161 0.472 1.00 76.44 102 VAL A C 1
ATOM 766 O O . VAL A 1 102 ? 7.278 -1.355 1.557 1.00 76.44 102 VAL A O 1
ATOM 769 N N . VAL A 1 103 ? 8.427 -0.001 0.184 1.00 79.06 103 VAL A N 1
ATOM 770 C CA . VAL A 1 103 ? 8.453 1.131 1.122 1.00 79.06 103 VAL A CA 1
ATOM 771 C C . VAL A 1 103 ? 7.052 1.700 1.341 1.00 79.06 103 VAL A C 1
ATOM 773 O O . VAL A 1 103 ? 6.676 1.950 2.484 1.00 79.06 103 VAL A O 1
ATOM 776 N N . VAL A 1 104 ? 6.267 1.880 0.276 1.00 76.19 104 VAL A N 1
ATOM 777 C CA . VAL A 1 104 ? 4.891 2.392 0.376 1.00 76.19 104 VAL A CA 1
ATOM 778 C C . VAL A 1 104 ? 4.004 1.428 1.162 1.00 76.19 104 VAL A C 1
ATOM 780 O O . VAL A 1 104 ? 3.299 1.870 2.068 1.00 76.19 104 VAL A O 1
ATOM 783 N N . GLU A 1 105 ? 4.077 0.127 0.883 1.00 72.12 105 GLU A N 1
ATOM 784 C CA . GLU A 1 105 ? 3.332 -0.899 1.620 1.00 72.12 105 GLU A CA 1
ATOM 785 C C . GLU A 1 105 ? 3.662 -0.836 3.119 1.00 72.12 105 GLU A C 1
ATOM 787 O O . GLU A 1 105 ? 2.764 -0.752 3.962 1.00 72.12 105 GLU A O 1
ATOM 792 N N . SER A 1 106 ? 4.954 -0.774 3.451 1.00 72.81 106 SER A N 1
ATOM 793 C CA . SER A 1 106 ? 5.435 -0.687 4.835 1.00 72.81 106 SER A CA 1
ATOM 794 C C . SER A 1 106 ? 5.008 0.617 5.527 1.00 72.81 106 SER A C 1
ATOM 796 O O . SER A 1 106 ? 4.696 0.624 6.719 1.00 72.81 106 SER A O 1
ATOM 798 N N . ALA A 1 107 ? 4.964 1.734 4.796 1.00 76.56 107 ALA A N 1
ATOM 799 C CA . ALA A 1 107 ? 4.550 3.029 5.333 1.00 76.56 107 ALA A CA 1
ATOM 800 C C . ALA A 1 107 ? 3.043 3.078 5.627 1.00 76.56 107 ALA A C 1
ATOM 802 O O . ALA A 1 107 ? 2.640 3.520 6.705 1.00 76.56 107 ALA A O 1
ATOM 803 N N . VAL A 1 108 ? 2.215 2.589 4.697 1.00 73.19 108 VAL A N 1
ATOM 804 C CA . VAL A 1 108 ? 0.753 2.534 4.861 1.00 73.19 108 VAL A CA 1
ATOM 805 C C . VAL A 1 108 ? 0.387 1.641 6.042 1.00 73.19 108 VAL A C 1
ATOM 807 O O . VAL A 1 108 ? -0.391 2.051 6.899 1.00 73.19 108 VAL A O 1
ATOM 810 N N . THR A 1 109 ? 1.020 0.470 6.122 1.00 71.75 109 THR A N 1
ATOM 811 C CA . THR A 1 109 ? 0.949 -0.462 7.254 1.00 71.75 109 THR A CA 1
ATOM 812 C C . THR A 1 109 ? 1.141 0.254 8.590 1.00 71.75 109 THR A C 1
ATOM 814 O O . THR A 1 109 ? 0.272 0.209 9.456 1.00 71.75 109 THR A O 1
ATOM 817 N N . SER A 1 110 ? 2.256 0.970 8.738 1.00 72.94 110 SER A N 1
ATOM 818 C CA . SER A 1 110 ? 2.615 1.648 9.986 1.00 72.94 110 SER A CA 1
ATOM 819 C C . SER A 1 110 ? 1.633 2.766 10.354 1.00 72.94 110 SER A C 1
ATOM 821 O O . SER A 1 110 ? 1.179 2.854 11.495 1.00 72.94 110 SER A O 1
ATOM 823 N N . ILE A 1 111 ? 1.236 3.584 9.373 1.00 76.19 111 ILE A N 1
ATOM 824 C CA . ILE A 1 111 ? 0.260 4.665 9.572 1.00 76.19 111 ILE A CA 1
ATOM 825 C C . ILE A 1 111 ? -1.092 4.114 10.024 1.00 76.19 111 ILE A C 1
ATOM 827 O O . ILE A 1 111 ? -1.717 4.686 10.918 1.00 76.19 111 ILE A O 1
ATOM 831 N N . TYR A 1 112 ? -1.537 3.007 9.430 1.00 71.50 112 TYR A N 1
ATOM 832 C CA . TYR A 1 112 ? -2.818 2.399 9.770 1.00 71.50 112 TYR A CA 1
ATOM 833 C C . TYR A 1 112 ? -2.824 1.846 11.197 1.00 71.50 112 TYR A C 1
ATOM 835 O O . TYR A 1 112 ? -3.780 2.055 11.940 1.00 71.50 112 TYR A O 1
ATOM 843 N N . ILE A 1 113 ? -1.724 1.211 11.605 1.00 71.81 113 ILE A N 1
ATOM 844 C CA . ILE A 1 113 ? -1.534 0.705 12.970 1.00 71.81 113 ILE A CA 1
ATOM 845 C C . ILE A 1 113 ? -1.548 1.858 13.975 1.00 71.81 113 ILE A C 1
ATOM 847 O O . ILE A 1 113 ? -2.290 1.806 14.954 1.00 71.81 113 ILE A O 1
ATOM 851 N N . CYS A 1 114 ? -0.791 2.928 13.707 1.00 71.75 114 CYS A N 1
ATOM 852 C CA . CYS A 1 114 ? -0.812 4.123 14.550 1.00 71.75 114 CYS A CA 1
ATOM 853 C C . CYS A 1 114 ? -2.215 4.735 14.649 1.00 71.75 114 CYS A C 1
ATOM 855 O O . CYS A 1 114 ? -2.593 5.223 15.713 1.00 71.75 114 CYS A O 1
ATOM 857 N N . TYR A 1 115 ? -2.989 4.710 13.561 1.00 72.25 115 TYR A N 1
ATOM 858 C CA . TYR A 1 115 ? -4.356 5.230 13.549 1.00 72.25 115 TYR A CA 1
ATOM 859 C C . TYR A 1 115 ? -5.312 4.388 14.381 1.00 72.25 115 TYR A C 1
ATOM 861 O O . TYR A 1 115 ? -6.155 4.941 15.088 1.00 72.25 115 TYR A O 1
ATOM 869 N N . ALA A 1 116 ? -5.175 3.069 14.307 1.00 69.88 116 ALA A N 1
ATOM 870 C CA . ALA A 1 116 ? -6.024 2.155 15.046 1.00 69.88 116 ALA A CA 1
ATOM 871 C C . ALA A 1 116 ? -5.724 2.162 16.557 1.00 69.88 116 ALA A C 1
ATOM 873 O O . ALA A 1 116 ? -6.637 1.944 17.350 1.00 69.88 116 ALA A O 1
ATOM 874 N N . GLU A 1 117 ? -4.479 2.442 16.958 1.00 69.88 117 GLU A N 1
ATOM 875 C CA . GLU A 1 117 ? -4.101 2.527 18.374 1.00 69.88 117 GLU A CA 1
ATOM 876 C C . GLU A 1 117 ? -4.436 3.880 19.021 1.00 69.88 117 GLU A C 1
ATOM 878 O O . GLU A 1 117 ? -5.023 3.889 20.103 1.00 69.88 117 GLU A O 1
ATOM 883 N N . ASP A 1 118 ? -4.101 5.017 18.395 1.00 71.50 118 ASP A N 1
ATOM 884 C CA . ASP A 1 118 ? -4.338 6.334 19.007 1.00 71.50 118 ASP A CA 1
ATOM 885 C C . ASP A 1 118 ? -4.638 7.434 17.959 1.00 71.50 118 ASP A C 1
ATOM 887 O O . ASP A 1 118 ? -3.757 8.199 17.539 1.00 71.50 118 ASP A O 1
ATOM 891 N N . PRO A 1 119 ? -5.906 7.573 17.519 1.00 67.38 119 PRO A N 1
ATOM 892 C CA . PRO A 1 119 ? -6.282 8.498 16.442 1.00 67.38 119 PRO A CA 1
ATOM 893 C C . PRO A 1 119 ? -6.085 9.976 16.821 1.00 67.38 119 PRO A C 1
ATOM 895 O O . PRO A 1 119 ? -5.941 10.837 15.947 1.00 67.38 119 PRO A O 1
ATOM 898 N N . LEU A 1 120 ? -6.034 10.278 18.124 1.00 68.00 120 LEU A N 1
ATOM 899 C CA . LEU A 1 120 ? -5.802 11.621 18.662 1.00 68.00 120 LEU A CA 1
ATOM 900 C C . LEU A 1 120 ? -4.381 12.122 18.383 1.00 68.00 120 LEU A C 1
ATOM 902 O O . LEU A 1 120 ? -4.176 13.325 18.197 1.00 68.00 120 LEU A O 1
ATOM 906 N N . LEU A 1 121 ? -3.398 11.216 18.322 1.00 66.19 121 LEU A N 1
ATOM 907 C CA . LEU A 1 121 ? -2.015 11.587 18.036 1.00 66.19 121 LEU A CA 1
ATOM 908 C C . LEU A 1 121 ? -1.884 12.078 16.587 1.00 66.19 121 LEU A C 1
ATOM 910 O O . LEU A 1 121 ? -1.252 13.101 16.331 1.00 66.19 121 LEU A O 1
ATOM 914 N N . ILE A 1 122 ? -2.557 11.408 15.650 1.00 69.50 122 ILE A N 1
ATOM 915 C CA . ILE A 1 122 ? -2.518 11.738 14.217 1.00 69.50 122 ILE A CA 1
ATOM 916 C C . ILE A 1 122 ? -3.259 13.041 13.924 1.00 69.50 122 ILE A C 1
ATOM 918 O O . ILE A 1 122 ? -2.761 13.853 13.148 1.00 69.50 122 ILE A O 1
ATOM 922 N N . GLN A 1 123 ? -4.389 13.295 14.595 1.00 70.94 123 GLN A N 1
ATOM 923 C CA . GLN A 1 123 ? -5.115 14.562 14.463 1.00 70.94 123 GLN A CA 1
ATOM 924 C C . GLN A 1 123 ? -4.233 15.776 14.805 1.00 70.94 123 GLN A C 1
ATOM 926 O O . GLN A 1 123 ? -4.381 16.844 14.210 1.00 70.94 123 GLN A O 1
ATOM 931 N N . LYS A 1 124 ? -3.309 15.612 15.760 1.00 74.81 124 LYS A N 1
ATOM 932 C CA . LYS A 1 124 ? -2.396 16.672 16.197 1.00 74.81 124 LYS A CA 1
ATOM 933 C C . LYS A 1 124 ? -1.215 16.878 15.243 1.00 74.81 124 LYS A C 1
ATOM 935 O O . LYS A 1 124 ? -0.714 17.995 15.155 1.00 74.81 124 LYS A O 1
ATOM 940 N N . TRP A 1 125 ? -0.770 15.817 14.568 1.00 73.38 125 TRP A N 1
ATOM 941 C CA . TRP A 1 125 ? 0.359 15.854 13.635 1.00 73.38 125 TRP A CA 1
ATOM 942 C C . TRP A 1 125 ? -0.037 16.331 12.236 1.00 73.38 125 TRP A C 1
ATOM 944 O O . TRP A 1 125 ? 0.668 17.169 11.683 1.00 73.38 125 TRP A O 1
ATOM 954 N N . ASP A 1 126 ? -1.153 15.848 11.679 1.00 71.69 126 ASP A N 1
ATOM 955 C CA . ASP A 1 126 ? -1.657 16.316 10.383 1.00 71.69 126 ASP A CA 1
ATOM 956 C C . ASP A 1 126 ? -3.197 16.210 10.294 1.00 71.69 126 ASP A C 1
ATOM 958 O O . ASP A 1 126 ? -3.756 15.137 10.031 1.00 71.69 126 ASP A O 1
ATOM 962 N N . PRO A 1 127 ? -3.929 17.319 10.518 1.00 74.12 127 PRO A N 1
ATOM 963 C CA . PRO A 1 127 ? -5.389 17.301 10.524 1.00 74.12 127 PRO A CA 1
ATOM 964 C C . PRO A 1 127 ? -5.993 17.129 9.122 1.00 74.12 127 PRO A C 1
ATOM 966 O O . PRO A 1 127 ? -7.127 16.663 9.000 1.00 74.12 127 PRO A O 1
ATOM 969 N N . GLN A 1 128 ? -5.269 17.486 8.053 1.00 78.38 128 GLN A N 1
ATOM 970 C CA . GLN A 1 128 ? -5.772 17.326 6.685 1.00 78.38 128 GLN A CA 1
ATOM 971 C C . GLN A 1 128 ? -5.790 15.856 6.268 1.00 78.38 128 GLN A C 1
ATOM 973 O O . GLN A 1 128 ? -6.799 15.383 5.738 1.00 78.38 128 GLN A O 1
ATOM 978 N N . PHE A 1 129 ? -4.716 15.126 6.557 1.00 75.38 129 PHE A N 1
ATOM 979 C CA . PHE A 1 129 ? -4.628 13.692 6.317 1.00 75.38 129 PHE A CA 1
ATOM 980 C C . PHE A 1 129 ? -5.669 12.919 7.133 1.00 75.38 129 PHE A C 1
ATOM 982 O O . PHE A 1 129 ? -6.356 12.049 6.592 1.00 75.38 129 PHE A O 1
ATOM 989 N N . PHE A 1 130 ? -5.857 13.289 8.407 1.00 75.88 130 PHE A N 1
ATOM 990 C CA . PHE A 1 130 ? -6.883 12.689 9.262 1.00 75.88 130 PHE A CA 1
ATOM 991 C C . PHE A 1 130 ? -8.290 12.843 8.671 1.00 75.88 130 PHE A C 1
ATOM 993 O O . PHE A 1 130 ? -9.036 11.866 8.599 1.00 75.88 130 PHE A O 1
ATOM 1000 N N . ASN A 1 131 ? -8.643 14.045 8.204 1.00 80.44 131 ASN A N 1
ATOM 1001 C CA . ASN A 1 131 ? -9.961 14.297 7.625 1.00 80.44 131 ASN A CA 1
ATOM 1002 C C . ASN A 1 131 ? -10.205 13.429 6.385 1.00 80.44 131 ASN A C 1
ATOM 1004 O O . ASN A 1 131 ? -11.244 12.770 6.316 1.00 80.44 131 ASN A O 1
ATOM 1008 N N . GLN A 1 132 ? -9.232 13.347 5.468 1.00 81.19 132 GLN A N 1
ATOM 1009 C CA . GLN A 1 132 ? -9.352 12.506 4.272 1.00 81.19 132 GLN A CA 1
ATOM 1010 C C . GLN A 1 132 ? -9.490 11.018 4.614 1.00 81.19 132 GLN A C 1
ATOM 1012 O O . GLN A 1 132 ? -10.340 10.329 4.044 1.00 81.19 132 GLN A O 1
ATOM 1017 N N . MET A 1 133 ? -8.688 10.522 5.562 1.00 75.94 133 MET A N 1
ATOM 1018 C CA . MET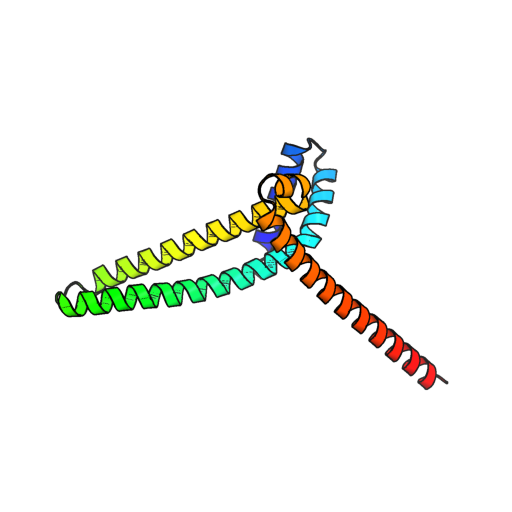 A 1 133 ? -8.770 9.131 6.012 1.00 75.94 133 MET A CA 1
ATOM 1019 C C . MET A 1 133 ? -10.132 8.842 6.656 1.00 75.94 133 MET A C 1
ATOM 1021 O O . MET A 1 133 ? -10.777 7.846 6.321 1.00 75.94 133 MET A O 1
ATOM 1025 N N . SER A 1 134 ? -10.610 9.741 7.525 1.00 76.38 134 SER A N 1
ATOM 1026 C CA . SER A 1 134 ? -11.895 9.589 8.215 1.00 76.38 134 SER A CA 1
ATOM 1027 C C . SER A 1 134 ? -13.071 9.564 7.239 1.00 76.38 134 SER A C 1
ATOM 1029 O O . SER A 1 134 ? -13.997 8.775 7.418 1.00 76.38 134 SER A O 1
ATOM 1031 N N . GLU A 1 135 ? -13.008 10.373 6.178 1.00 83.75 135 GLU A N 1
ATOM 1032 C CA . GLU A 1 135 ? -14.049 10.475 5.160 1.00 83.75 135 GLU A CA 1
ATOM 1033 C C . GLU A 1 135 ? -14.114 9.197 4.315 1.00 83.75 135 GLU A C 1
ATOM 1035 O O . GLU A 1 135 ? -15.188 8.616 4.133 1.00 83.75 135 GLU A O 1
ATOM 1040 N N . LYS A 1 136 ? -12.955 8.692 3.871 1.00 77.38 136 LYS A N 1
ATOM 1041 C CA . LYS A 1 136 ? -12.862 7.420 3.137 1.00 77.38 136 LYS A CA 1
ATOM 1042 C C . LYS A 1 136 ? -13.334 6.240 3.985 1.00 77.38 136 LYS A C 1
ATOM 1044 O O . LYS A 1 136 ? -14.082 5.397 3.483 1.00 77.38 136 LYS A O 1
ATOM 1049 N N . LEU A 1 137 ? -12.953 6.196 5.260 1.00 77.50 137 LEU A N 1
ATOM 1050 C CA . LEU A 1 137 ? -13.386 5.148 6.183 1.00 77.50 137 LEU A CA 1
ATOM 1051 C C . LEU A 1 137 ? -14.898 5.221 6.444 1.00 77.50 137 LEU A C 1
ATOM 1053 O O . LEU A 1 137 ? -15.581 4.197 6.375 1.00 77.50 137 LEU A O 1
ATOM 1057 N N . HIS A 1 138 ? -15.447 6.425 6.644 1.00 78.75 138 HIS A N 1
ATOM 1058 C CA . HIS A 1 138 ? -16.892 6.630 6.777 1.00 78.75 138 HIS A CA 1
ATOM 1059 C C . HIS A 1 138 ? -17.651 6.119 5.553 1.00 78.75 138 HIS A C 1
ATOM 1061 O O . HIS A 1 138 ? -18.642 5.404 5.709 1.00 78.75 138 HIS A O 1
ATOM 1067 N N . GLN A 1 139 ? -17.175 6.416 4.340 1.00 82.69 139 GLN A N 1
ATOM 1068 C CA . GLN A 1 139 ? -17.786 5.900 3.113 1.00 82.69 139 GLN A CA 1
ATOM 1069 C C . GLN A 1 139 ? -17.778 4.365 3.061 1.00 82.69 139 GLN A C 1
ATOM 1071 O O . GLN A 1 139 ? -18.785 3.751 2.701 1.00 82.69 139 GLN A O 1
ATOM 1076 N N . ARG A 1 140 ? -16.667 3.722 3.441 1.00 76.50 140 ARG A N 1
ATOM 1077 C CA . ARG A 1 140 ? -16.562 2.253 3.449 1.00 76.50 140 ARG A CA 1
ATOM 1078 C C . ARG A 1 140 ? -17.482 1.610 4.489 1.00 76.50 140 ARG A C 1
ATOM 1080 O O . ARG A 1 140 ? -18.151 0.624 4.169 1.00 76.50 140 ARG A O 1
ATOM 1087 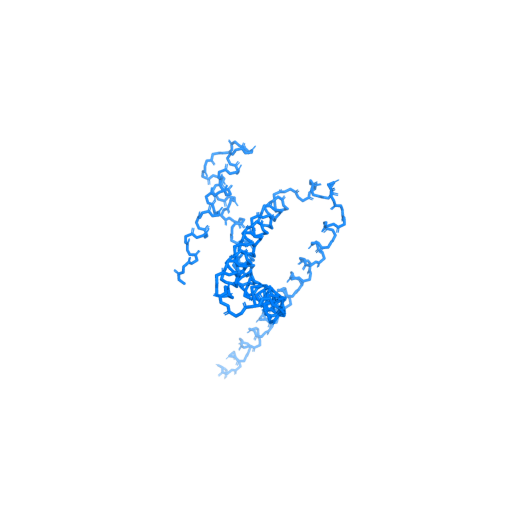N N . LEU A 1 141 ? -17.569 2.180 5.691 1.00 76.38 141 LEU A N 1
ATOM 1088 C CA . LEU A 1 141 ? -18.477 1.718 6.749 1.00 76.38 141 LEU A CA 1
ATOM 1089 C C . LEU A 1 141 ? -19.949 1.888 6.350 1.00 76.38 141 LEU A C 1
ATOM 1091 O O . LEU A 1 141 ? -20.753 0.970 6.532 1.00 76.38 141 LEU A O 1
ATOM 1095 N N . GLN A 1 142 ? -20.297 3.022 5.740 1.00 81.00 142 GLN A N 1
ATOM 1096 C CA . GLN A 1 142 ? -21.633 3.265 5.188 1.00 81.00 142 GLN A CA 1
ATOM 1097 C C . GLN A 1 142 ? -21.992 2.196 4.148 1.00 81.00 142 GLN A C 1
ATOM 1099 O O . GLN A 1 142 ? -23.054 1.586 4.236 1.00 81.00 142 GLN A O 1
ATOM 1104 N N . HIS A 1 143 ? -21.074 1.880 3.234 1.00 82.56 143 HIS A N 1
ATOM 1105 C CA . HIS A 1 143 ? -21.302 0.859 2.214 1.00 82.56 143 HIS A CA 1
ATOM 1106 C C . HIS A 1 143 ? -21.491 -0.553 2.803 1.00 82.56 143 HIS A C 1
ATOM 1108 O O . HIS A 1 143 ? -22.429 -1.259 2.436 1.00 82.56 143 HIS A O 1
ATOM 1114 N N . ARG A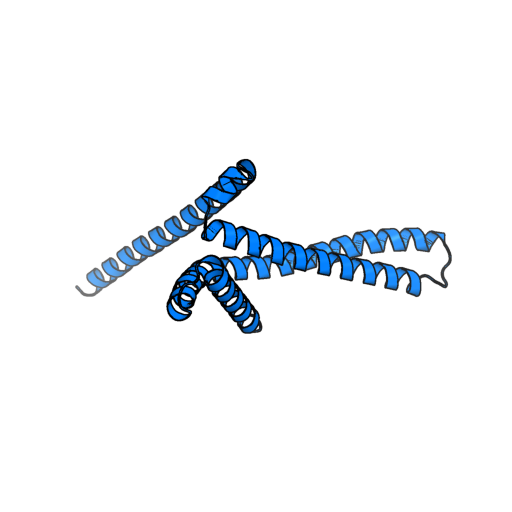 1 144 ? -20.655 -0.955 3.772 1.00 77.94 144 ARG A N 1
ATOM 1115 C CA . ARG A 1 144 ? -20.792 -2.246 4.480 1.00 77.94 144 ARG A CA 1
ATOM 1116 C C . ARG A 1 144 ? -22.107 -2.343 5.255 1.00 77.94 144 ARG A C 1
ATOM 1118 O O . ARG A 1 144 ? -22.748 -3.390 5.231 1.00 77.94 144 ARG A O 1
ATOM 1125 N N . SER A 1 145 ? -22.513 -1.266 5.930 1.00 79.12 145 SER A N 1
ATOM 1126 C CA . SER A 1 145 ? -23.761 -1.243 6.702 1.00 79.12 145 SER A CA 1
ATOM 1127 C C . SER A 1 145 ? -25.007 -1.274 5.811 1.00 79.12 145 SER A C 1
ATOM 1129 O O . SER A 1 145 ? -25.988 -1.920 6.177 1.00 79.12 145 SER A O 1
ATOM 1131 N N . ALA A 1 146 ? -24.958 -0.655 4.627 1.00 82.94 146 ALA A N 1
ATOM 1132 C CA . ALA A 1 146 ? -26.019 -0.748 3.627 1.00 82.94 146 ALA A CA 1
ATOM 1133 C C . ALA A 1 146 ? -26.186 -2.188 3.117 1.00 82.94 146 ALA A C 1
ATOM 1135 O O . ALA A 1 146 ? -27.287 -2.729 3.191 1.00 82.94 146 ALA A O 1
ATOM 1136 N N . LEU A 1 147 ? -25.087 -2.846 2.725 1.00 84.62 147 LEU A N 1
ATOM 1137 C CA . LEU A 1 147 ? -25.108 -4.253 2.304 1.00 84.62 147 LEU A CA 1
ATOM 1138 C C . LEU A 1 147 ? -25.616 -5.182 3.416 1.00 84.62 147 LEU A C 1
ATOM 1140 O O . LEU A 1 147 ? -26.434 -6.062 3.170 1.00 84.62 147 LEU A O 1
ATOM 1144 N N . ALA A 1 148 ? -25.178 -4.972 4.661 1.00 82.75 148 ALA A N 1
ATOM 1145 C CA . ALA A 1 148 ? -25.662 -5.758 5.795 1.00 82.75 148 ALA A CA 1
ATOM 1146 C C . ALA A 1 148 ? -27.176 -5.584 6.019 1.00 82.75 148 ALA A C 1
ATOM 1148 O O . ALA A 1 148 ? -27.866 -6.554 6.335 1.00 82.75 148 ALA A O 1
ATOM 1149 N N . ARG A 1 149 ? -27.707 -4.368 5.825 1.00 84.56 149 ARG A N 1
ATOM 1150 C CA . ARG A 1 149 ? -29.153 -4.106 5.897 1.00 84.56 149 ARG A CA 1
ATOM 1151 C C . ARG A 1 149 ? -29.922 -4.794 4.774 1.00 84.56 149 ARG A C 1
ATOM 1153 O O . ARG A 1 149 ? -30.957 -5.380 5.064 1.00 84.56 149 ARG A O 1
ATOM 1160 N N . GLU A 1 150 ? -29.423 -4.754 3.541 1.00 85.00 150 GLU A N 1
ATOM 1161 C CA . GLU A 1 150 ? -30.053 -5.435 2.399 1.00 85.00 150 GLU A CA 1
ATOM 1162 C C . GLU A 1 150 ? -30.098 -6.957 2.585 1.00 85.00 150 GLU A C 1
ATOM 1164 O O . GLU A 1 150 ? 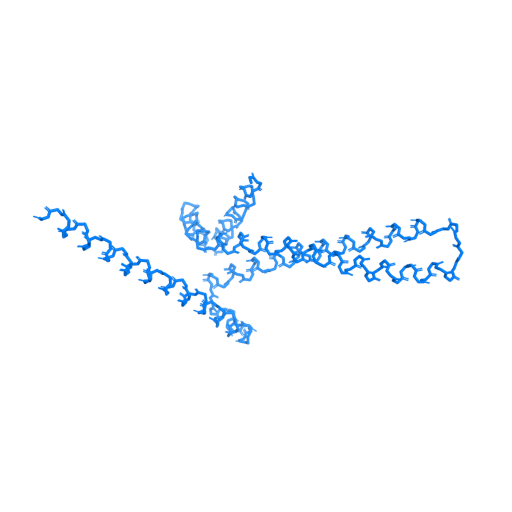-31.119 -7.591 2.326 1.00 85.00 150 GLU A O 1
ATOM 1169 N N . ILE A 1 151 ? -29.026 -7.555 3.109 1.00 84.94 151 ILE A N 1
ATOM 1170 C CA . ILE A 1 151 ? -28.996 -8.994 3.404 1.00 84.94 151 ILE A CA 1
ATOM 1171 C C . ILE A 1 151 ? -30.028 -9.347 4.485 1.00 84.94 151 ILE A C 1
ATOM 1173 O O . ILE A 1 151 ? -30.732 -10.348 4.353 1.00 84.94 151 ILE A O 1
ATOM 1177 N N . LEU A 1 152 ? -30.156 -8.526 5.535 1.00 85.25 152 LEU A N 1
ATOM 1178 C CA . LEU A 1 152 ? -31.150 -8.739 6.593 1.00 85.25 152 LEU A CA 1
ATOM 1179 C C . LEU A 1 152 ? -32.590 -8.625 6.074 1.00 85.25 152 LEU A C 1
ATOM 1181 O O . LEU A 1 152 ? -33.425 -9.461 6.427 1.00 85.25 152 LEU A O 1
ATOM 1185 N N . THR A 1 153 ? -32.895 -7.631 5.233 1.00 85.06 153 THR A N 1
ATOM 1186 C CA . THR A 1 153 ? -34.242 -7.471 4.660 1.00 85.06 153 THR A CA 1
ATOM 1187 C C . THR A 1 153 ? -34.583 -8.595 3.687 1.00 85.06 153 THR A C 1
ATOM 1189 O O . THR A 1 153 ? -35.713 -9.085 3.705 1.00 85.06 153 THR A O 1
ATOM 1192 N N . GLN A 1 154 ? -33.613 -9.050 2.888 1.00 85.62 154 GLN A N 1
ATOM 1193 C CA . GLN A 1 154 ? -33.785 -10.199 2.001 1.00 85.62 154 GLN A CA 1
ATOM 1194 C C . GLN A 1 154 ? -34.042 -11.487 2.796 1.00 85.62 154 GLN A C 1
ATOM 1196 O O . GLN A 1 154 ? -34.956 -12.237 2.459 1.00 85.62 154 GLN A O 1
ATOM 1201 N N . ASN A 1 155 ? -33.299 -11.715 3.884 1.00 82.06 155 ASN A N 1
ATOM 1202 C CA . ASN A 1 155 ? -33.476 -12.894 4.734 1.00 82.06 155 ASN A CA 1
ATOM 1203 C C . ASN A 1 155 ? -34.869 -12.917 5.391 1.00 82.06 155 ASN A C 1
ATOM 1205 O O . ASN A 1 155 ? -35.562 -13.925 5.310 1.00 82.06 155 ASN A O 1
ATOM 1209 N N . GLN A 1 156 ? -35.341 -11.780 5.925 1.00 82.75 156 GLN A N 1
ATOM 1210 C CA . GLN A 1 156 ? -36.704 -11.672 6.468 1.00 82.75 156 GLN A CA 1
ATOM 1211 C C . GLN A 1 156 ? -37.805 -11.950 5.432 1.00 82.75 156 GLN A C 1
ATOM 1213 O O . GLN A 1 156 ? -38.888 -12.420 5.792 1.00 82.75 156 GLN A O 1
ATOM 1218 N N . HIS A 1 157 ? -37.573 -11.615 4.161 1.00 78.44 157 HIS A N 1
ATOM 1219 C CA . HIS A 1 157 ? -38.522 -11.897 3.085 1.00 78.44 157 HIS A CA 1
AT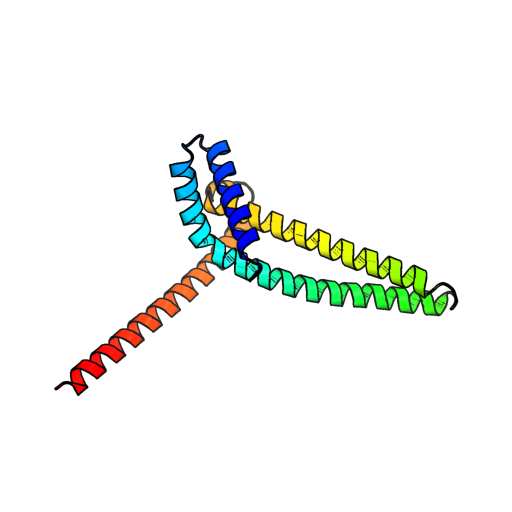OM 1220 C C . HIS A 1 157 ? -38.595 -13.394 2.761 1.00 78.44 157 HIS 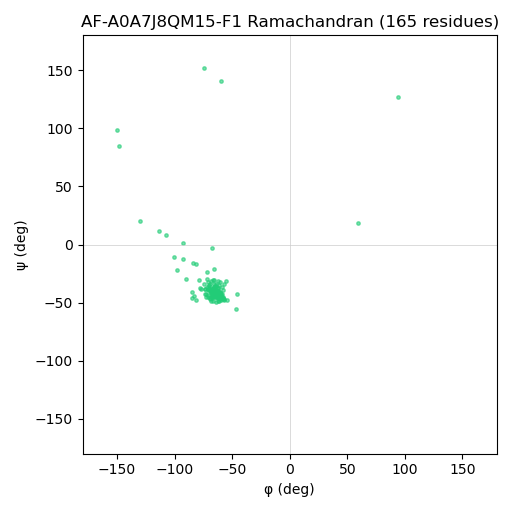A C 1
ATOM 1222 O O . HIS A 1 157 ? -39.689 -13.912 2.540 1.00 78.44 157 HIS A O 1
ATOM 1228 N N . ASP A 1 158 ? -37.453 -14.081 2.779 1.00 76.69 158 ASP A N 1
ATOM 1229 C CA . ASP A 1 158 ? -37.351 -15.520 2.524 1.00 76.69 158 ASP A CA 1
ATOM 1230 C C . ASP A 1 158 ? -38.021 -16.348 3.634 1.00 76.69 158 ASP A C 1
ATOM 1232 O O . ASP A 1 158 ? -38.848 -17.217 3.349 1.00 76.69 158 ASP A O 1
ATOM 1236 N N . THR A 1 159 ? -37.784 -15.997 4.907 1.00 76.44 159 THR A N 1
ATOM 1237 C CA . THR A 1 159 ? -38.423 -16.680 6.050 1.00 76.44 159 THR A CA 1
ATOM 1238 C C . THR A 1 159 ? -39.947 -16.561 5.997 1.00 76.44 159 THR A C 1
ATOM 1240 O O . THR A 1 159 ? -40.659 -17.543 6.187 1.00 76.44 159 THR A O 1
ATOM 1243 N N . ARG A 1 160 ? -40.467 -15.373 5.648 1.00 75.56 160 ARG A N 1
ATOM 1244 C CA . ARG A 1 160 ? -41.916 -15.169 5.498 1.00 75.56 160 ARG A CA 1
ATOM 1245 C C . ARG A 1 160 ? -42.526 -15.994 4.366 1.00 75.56 160 ARG A C 1
ATOM 1247 O O . ARG A 1 160 ? -43.683 -16.384 4.482 1.00 75.56 160 ARG A O 1
ATOM 1254 N N . MET A 1 161 ? -41.801 -16.232 3.272 1.00 74.56 161 MET A N 1
ATOM 1255 C CA . MET A 1 161 ? -42.305 -17.081 2.186 1.00 74.56 161 MET A CA 1
ATOM 1256 C C . MET A 1 161 ? -42.343 -18.558 2.582 1.00 74.56 161 MET A C 1
ATOM 1258 O O . MET A 1 161 ? -43.294 -19.244 2.213 1.00 74.56 161 MET A O 1
ATOM 1262 N N . GLN A 1 162 ? -41.366 -19.038 3.357 1.00 75.19 162 GLN A N 1
ATOM 1263 C CA . GLN A 1 162 ? -41.368 -20.414 3.865 1.00 75.19 162 GLN A CA 1
ATOM 1264 C C . GLN A 1 162 ? -42.553 -20.682 4.801 1.00 75.19 162 GLN A C 1
ATOM 1266 O O . GLN A 1 162 ? -43.237 -21.688 4.623 1.00 75.19 162 GLN A O 1
ATOM 1271 N N . ASP A 1 163 ? -42.861 -19.770 5.726 1.00 74.75 163 ASP A N 1
ATOM 1272 C CA . ASP A 1 163 ? -44.011 -19.924 6.631 1.00 74.75 163 ASP A CA 1
ATOM 1273 C C . ASP A 1 163 ? -45.355 -19.982 5.882 1.00 74.75 163 ASP A C 1
ATOM 1275 O O . ASP A 1 163 ? -46.251 -20.727 6.270 1.00 74.75 163 ASP A O 1
ATOM 1279 N N . ILE A 1 164 ? -45.495 -19.237 4.779 1.00 74.44 164 ILE A N 1
ATOM 1280 C CA . ILE A 1 164 ? -46.709 -19.249 3.944 1.00 74.44 164 ILE A CA 1
ATOM 1281 C C . ILE A 1 164 ? -46.848 -20.566 3.165 1.00 74.44 164 ILE A C 1
ATOM 1283 O O . ILE A 1 164 ? -47.966 -21.003 2.919 1.00 74.44 164 ILE A O 1
ATOM 1287 N N . PHE A 1 165 ? -45.742 -21.201 2.771 1.00 72.06 165 PHE A N 1
ATOM 1288 C CA . PHE A 1 165 ? -45.762 -22.449 1.995 1.00 72.06 165 PHE A CA 1
ATOM 1289 C C . PHE A 1 165 ? -45.987 -23.703 2.859 1.00 72.06 165 PHE A C 1
ATOM 1291 O O . PHE A 1 165 ? -46.309 -24.767 2.333 1.00 72.06 165 PHE A O 1
ATOM 1298 N N . HIS A 1 166 ? -45.792 -23.589 4.176 1.00 63.12 166 HIS A N 1
ATOM 1299 C CA . HIS A 1 166 ? -46.001 -24.662 5.153 1.00 63.12 166 HIS A CA 1
ATOM 1300 C C . HIS A 1 166 ? -47.410 -24.677 5.784 1.00 63.12 166 HIS A C 1
ATOM 1302 O O . HIS A 1 166 ? -47.685 -25.545 6.618 1.00 63.12 166 HIS A O 1
ATOM 1308 N N . LEU A 1 167 ? -48.285 -23.752 5.378 1.00 56.34 167 LEU A N 1
ATOM 1309 C CA . LEU A 1 167 ? -49.708 -23.654 5.732 1.00 56.34 167 LEU A CA 1
ATOM 1310 C C . LEU A 1 167 ? -50.592 -24.172 4.591 1.00 56.34 167 LEU A C 1
ATOM 1312 O O . LEU A 1 167 ? -51.616 -24.818 4.911 1.00 56.34 167 LEU A O 1
#

Organism: Gossypium raimondii (NCBI:txid29730)

Solvent-accessible surface area (backbone atoms only — not comparable to full-atom values): 9184 Å² total; per-residue (Å²): 139,78,60,65,68,58,55,53,52,52,48,50,52,47,23,52,49,41,34,72,75,66,69,47,59,66,76,58,27,43,49,57,34,45,58,51,40,66,70,43,47,63,55,52,52,51,50,49,56,49,46,54,52,49,48,52,53,48,46,51,52,48,47,49,53,52,46,48,54,46,51,59,54,41,75,75,66,58,90,86,57,48,69,64,55,47,50,52,51,50,51,51,52,51,50,53,53,51,52,51,48,57,52,48,54,54,49,52,53,52,54,51,53,49,46,74,75,42,53,70,61,47,45,73,74,41,53,68,62,42,51,56,52,51,50,55,49,50,53,53,52,51,52,53,53,50,53,55,50,52,53,52,55,52,49,57,52,51,56,55,52,52,60,61,74,77,108

Mean predicted aligned error: 13.27 Å

Radius of gyration: 24.44 Å; Cα contacts (8 Å, |Δi|>4): 51; chains: 1; bounding box: 76×42×63 Å

Secondary structure (DSSP, 8-state):
---HHHHHHHHHHHHHHHHHHH---HHHHHHHHHHHHHHHHHHHHHHHHHHHHHHHHHHHHHHHHHHHHHHHHHHTS-TTSHHHHHHHHHHHHHHHHHHHHHHHHHHHHHHHHHHHH-HHHHHHH-HHHHHHHHHHHHHHHHHHHHHHHHHHHHHHHHHHHHHHHT-

InterPro domains:
  IPR007603 Choline transporter-like [PF04515] (10-119)
  IPR007603 Choline transporter-like [PTHR12385] (16-148)